Protein AF-A0A2D9DTT9-F1 (afdb_monomer)

Solvent-accessible surface area (backbone atoms only — not comparable to full-atom values): 4176 Å² total; per-residue (Å²): 115,50,79,48,76,48,75,63,85,48,39,29,42,32,39,39,43,38,98,57,47,75,35,70,32,53,31,37,42,55,95,51,32,37,39,36,41,41,56,44,73,75,74,72,34,40,36,42,36,43,28,38,49,57,93,55,35,35,45,33,41,34,27,33,54,87,58,79,43,73,46,78,48,76,49,66,73,127

pLDDT: mean 80.96, std 8.69, range [54.0, 91.94]

Mean predicted aligned error: 6.08 Å

Foldseek 3Di:
DDWAWDDDDQWIWTWDDDPQHIWIKTWGADPQKIWIWTARNNVRKIKIWIFGHDPQKTWTKIAIRNNPDMDIDIDGHD

Structure (mmCIF, N/CA/C/O backbone):
data_AF-A0A2D9DTT9-F1
#
_entry.id   AF-A0A2D9DTT9-F1
#
loop_
_atom_site.group_PDB
_atom_site.id
_atom_site.type_symbol
_atom_site.label_atom_id
_atom_site.label_alt_id
_atom_site.label_comp_id
_atom_site.label_asym_id
_atom_site.label_entity_id
_atom_site.label_seq_id
_atom_site.pdbx_PDB_ins_code
_atom_site.Cartn_x
_atom_site.Cartn_y
_atom_site.Cartn_z
_atom_site.occupancy
_atom_site.B_iso_or_equiv
_atom_site.auth_seq_id
_atom_site.auth_comp_id
_atom_site.auth_asym_id
_atom_site.auth_atom_id
_atom_site.pdbx_PDB_model_num
ATOM 1 N N . MET A 1 1 ? -10.109 1.225 -13.761 1.00 60.25 1 MET A N 1
ATOM 2 C CA . MET A 1 1 ? -9.582 0.318 -12.722 1.00 60.25 1 MET A CA 1
ATOM 3 C C . MET A 1 1 ? -10.597 0.291 -11.600 1.00 60.25 1 MET A C 1
ATOM 5 O O . MET A 1 1 ? -10.814 1.315 -10.965 1.00 60.25 1 MET A O 1
ATOM 9 N N . GLU A 1 2 ? -11.272 -0.837 -11.444 1.00 71.88 2 GLU A N 1
ATOM 10 C CA . GLU A 1 2 ? -12.154 -1.131 -10.324 1.00 71.88 2 GLU A CA 1
ATOM 11 C C . GLU A 1 2 ? -11.401 -2.040 -9.354 1.00 71.88 2 GLU A C 1
ATOM 13 O O . GLU A 1 2 ? -10.705 -2.975 -9.759 1.00 71.88 2 GLU A O 1
ATOM 18 N N . LEU A 1 3 ? -11.488 -1.708 -8.071 1.00 69.38 3 LEU A N 1
ATOM 19 C CA . LEU A 1 3 ? -10.818 -2.424 -7.001 1.00 69.38 3 LEU A CA 1
ATOM 20 C C . LEU A 1 3 ? -11.896 -3.005 -6.097 1.00 69.38 3 LEU A C 1
ATOM 22 O O . LEU A 1 3 ? -12.570 -2.254 -5.390 1.00 69.38 3 LEU A O 1
ATOM 26 N N . MET A 1 4 ? -12.053 -4.324 -6.125 1.00 75.88 4 MET A N 1
ATOM 27 C CA . MET A 1 4 ? -12.976 -5.023 -5.243 1.00 75.88 4 MET A CA 1
ATOM 28 C C . MET A 1 4 ? -12.171 -5.710 -4.152 1.00 75.88 4 MET A C 1
ATOM 30 O O . MET A 1 4 ? -11.259 -6.481 -4.441 1.00 75.88 4 MET A O 1
ATOM 34 N N . ILE A 1 5 ? -12.472 -5.385 -2.900 1.00 74.88 5 ILE A N 1
ATOM 35 C CA . ILE A 1 5 ? -11.804 -5.960 -1.739 1.00 74.88 5 ILE A CA 1
ATOM 36 C C . ILE A 1 5 ? -12.877 -6.418 -0.759 1.00 74.88 5 ILE A C 1
ATOM 38 O O . ILE A 1 5 ? -13.724 -5.633 -0.335 1.00 74.88 5 ILE A O 1
ATOM 42 N N . GLU A 1 6 ? -12.807 -7.689 -0.401 1.00 79.56 6 GLU A N 1
ATOM 43 C CA . GLU A 1 6 ? -13.635 -8.360 0.582 1.00 79.56 6 GLU A CA 1
ATOM 44 C C . GLU A 1 6 ? -12.772 -8.733 1.789 1.00 79.56 6 GLU A C 1
ATOM 46 O O . GLU A 1 6 ? -11.675 -9.276 1.673 1.00 79.56 6 GLU A O 1
ATOM 51 N N . GLN A 1 7 ? -13.264 -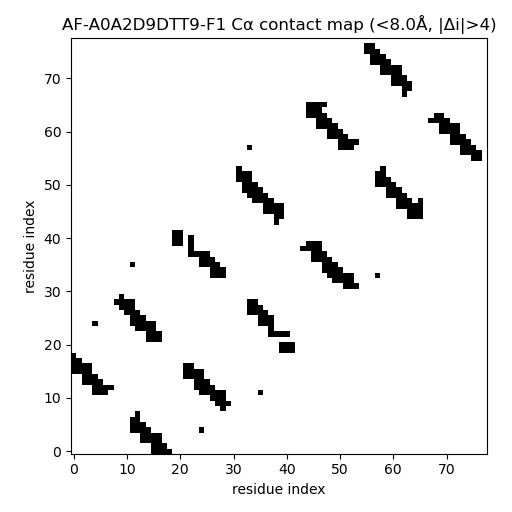8.409 2.980 1.00 78.44 7 GLN A N 1
ATOM 52 C CA . GLN A 1 7 ? -12.597 -8.754 4.228 1.00 78.44 7 GLN A CA 1
ATOM 53 C C . GLN A 1 7 ? -13.394 -9.850 4.932 1.00 78.44 7 GLN A C 1
ATOM 55 O O . GLN A 1 7 ? -14.540 -9.622 5.329 1.00 78.44 7 GLN A O 1
ATOM 60 N N . ALA A 1 8 ? -12.763 -11.001 5.142 1.00 78.44 8 ALA A N 1
ATOM 61 C CA . ALA A 1 8 ? -13.286 -12.113 5.921 1.00 78.44 8 ALA A CA 1
ATOM 62 C C . ALA A 1 8 ? -12.454 -12.260 7.207 1.00 78.44 8 ALA A C 1
ATOM 64 O O . ALA A 1 8 ? -11.488 -13.014 7.261 1.00 78.44 8 ALA A O 1
ATOM 65 N N . GLY A 1 9 ? -12.814 -11.500 8.247 1.00 78.75 9 GLY A N 1
ATOM 66 C CA . GLY A 1 9 ? -12.060 -11.473 9.506 1.00 78.75 9 GLY A CA 1
ATOM 67 C C . GLY A 1 9 ? -10.649 -10.907 9.316 1.00 78.75 9 GLY A C 1
ATOM 68 O O . GLY A 1 9 ? -10.498 -9.734 8.958 1.00 78.75 9 GLY A O 1
ATOM 69 N N . ASP A 1 10 ? -9.643 -11.749 9.552 1.00 82.69 10 ASP A N 1
ATOM 70 C CA . ASP A 1 10 ? -8.218 -11.439 9.393 1.00 82.69 10 ASP A CA 1
ATOM 71 C C . ASP A 1 10 ? -7.719 -11.616 7.946 1.00 82.69 10 ASP A C 1
ATOM 73 O O . ASP A 1 10 ? -6.606 -11.210 7.619 1.00 82.69 10 ASP A O 1
ATOM 77 N N . GLU A 1 11 ? -8.518 -12.192 7.046 1.00 82.44 11 GLU A N 1
ATOM 78 C CA . GLU A 1 11 ? -8.149 -12.350 5.637 1.00 82.44 11 GLU A CA 1
ATOM 79 C C . GLU A 1 11 ? -8.751 -11.236 4.775 1.00 82.44 11 GLU A C 1
ATOM 81 O O . GLU A 1 11 ? -9.924 -10.870 4.899 1.00 82.44 11 GLU A O 1
ATOM 86 N N . LEU A 1 12 ? -7.931 -10.698 3.873 1.00 83.69 12 LEU A N 1
ATOM 87 C CA . LEU A 1 12 ? -8.343 -9.752 2.845 1.00 83.69 12 LEU A CA 1
ATOM 88 C C . LEU A 1 12 ? -8.171 -10.414 1.488 1.00 83.69 12 LEU A C 1
ATOM 90 O O . LEU A 1 12 ? -7.055 -10.667 1.036 1.00 83.69 12 LEU A O 1
ATOM 94 N N . THR A 1 13 ? -9.282 -10.667 0.820 1.00 83.00 13 THR A N 1
ATOM 95 C CA . THR A 1 13 ? -9.293 -11.159 -0.551 1.00 83.00 13 THR A CA 1
ATOM 96 C C . THR A 1 13 ? -9.843 -10.072 -1.449 1.00 83.00 13 THR A C 1
ATOM 98 O O . THR A 1 13 ? -10.628 -9.221 -1.047 1.00 83.00 13 THR A O 1
ATOM 101 N N . GLY A 1 14 ? -9.389 -10.026 -2.687 1.00 79.31 14 GLY A N 1
ATOM 102 C CA . GLY A 1 14 ? -9.896 -9.036 -3.613 1.00 79.31 14 GLY A CA 1
ATOM 103 C C . GLY A 1 14 ? -9.554 -9.372 -5.039 1.00 79.31 14 GLY A C 1
ATOM 104 O O . GLY A 1 14 ? -8.872 -10.349 -5.343 1.00 79.31 14 GLY A O 1
ATOM 105 N N . SER A 1 15 ? -10.041 -8.543 -5.938 1.00 79.69 15 SER A N 1
ATOM 106 C CA . SER A 1 15 ? -9.713 -8.595 -7.351 1.00 79.69 15 SER A CA 1
ATOM 107 C C . SER A 1 15 ? -9.558 -7.167 -7.839 1.00 79.69 15 SER A C 1
ATOM 109 O O . SER A 1 15 ? -10.429 -6.322 -7.618 1.00 79.69 15 SER A O 1
ATOM 111 N N . VAL A 1 16 ? -8.426 -6.879 -8.475 1.00 75.75 16 VAL A N 1
ATOM 112 C CA . VAL A 1 16 ? -8.258 -5.642 -9.232 1.00 75.75 16 VAL A CA 1
ATOM 113 C C . VAL A 1 16 ? -8.576 -5.936 -10.688 1.00 75.75 16 VAL A C 1
ATOM 115 O O . VAL A 1 16 ? -7.920 -6.759 -11.320 1.00 75.75 16 VAL A O 1
ATOM 118 N N . SER A 1 17 ? -9.601 -5.267 -11.210 1.00 70.38 17 SER A N 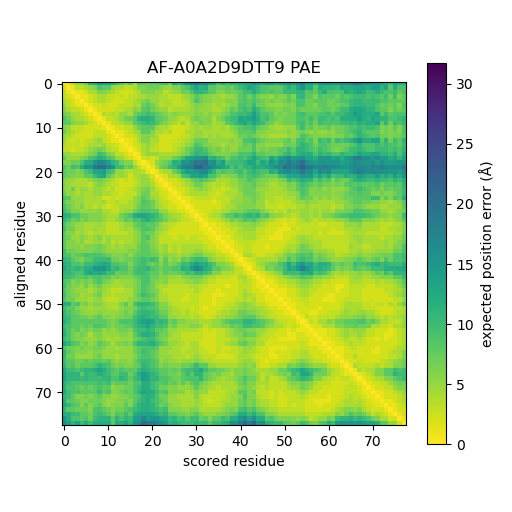1
ATOM 119 C CA . SER A 1 17 ? -10.013 -5.338 -12.610 1.00 70.38 17 SER A CA 1
ATOM 120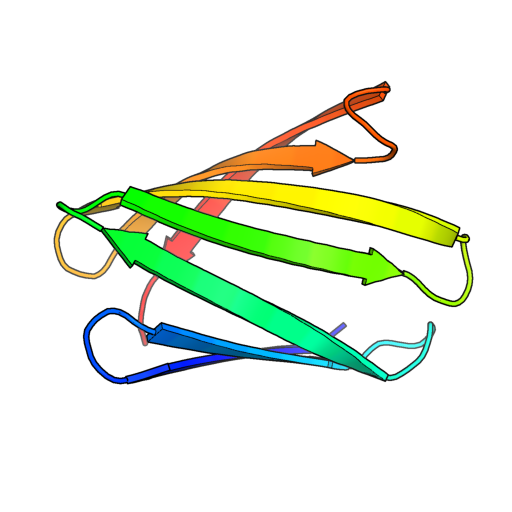 C C . SER A 1 17 ? -9.721 -3.998 -13.285 1.00 70.38 17 SER A C 1
ATOM 122 O O . SER A 1 17 ? -10.297 -2.964 -12.942 1.00 70.38 17 SER A O 1
ATOM 124 N N . GLY A 1 18 ? -8.806 -3.974 -14.249 1.00 65.88 18 GLY A N 1
ATOM 125 C CA . GLY A 1 18 ? -8.503 -2.778 -15.039 1.00 65.88 18 GLY A CA 1
ATOM 126 C C . GLY A 1 18 ? -8.328 -3.085 -16.523 1.00 65.88 18 GLY A C 1
ATOM 127 O O . GLY A 1 18 ? -8.385 -4.240 -16.927 1.00 65.88 18 GLY A O 1
ATOM 128 N N . ASP A 1 19 ? -8.057 -2.046 -17.321 1.00 56.69 19 ASP A N 1
ATOM 129 C CA . ASP A 1 19 ? -7.613 -2.180 -18.725 1.00 56.69 19 ASP A CA 1
ATOM 130 C C . ASP A 1 19 ? -6.411 -3.126 -18.878 1.00 56.69 19 ASP A C 1
ATOM 132 O O . ASP A 1 19 ? -6.220 -3.741 -19.916 1.00 56.69 19 ASP A O 1
ATOM 136 N N . VAL A 1 20 ? -5.641 -3.259 -17.800 1.00 54.00 20 VAL A N 1
ATOM 137 C CA . VAL A 1 20 ? -4.405 -4.032 -17.669 1.00 54.00 20 VAL A CA 1
ATOM 138 C C . VAL A 1 20 ? -4.622 -5.479 -17.200 1.00 54.00 20 VAL A C 1
ATOM 140 O O . VAL A 1 20 ? -3.713 -6.105 -16.664 1.00 54.00 20 VAL A O 1
ATOM 143 N N . GLY A 1 21 ? -5.851 -5.994 -17.287 1.00 63.31 21 GLY A N 1
ATOM 144 C CA . GLY A 1 21 ? -6.205 -7.348 -16.859 1.00 63.31 21 GLY A CA 1
ATOM 145 C C . GLY A 1 21 ? -6.757 -7.459 -15.433 1.00 63.31 21 GLY A C 1
ATOM 146 O O . GLY A 1 21 ? -7.004 -6.468 -14.740 1.00 63.31 21 GLY A O 1
ATOM 147 N N . ASN A 1 22 ? -7.008 -8.708 -15.027 1.00 70.94 22 ASN A N 1
ATOM 148 C CA . ASN A 1 22 ? -7.565 -9.066 -13.724 1.00 70.94 22 ASN A CA 1
ATOM 149 C C . ASN A 1 22 ? -6.477 -9.725 -12.873 1.00 70.94 22 ASN A C 1
ATOM 151 O O . ASN A 1 22 ? -5.918 -10.742 -13.288 1.00 70.94 22 ASN A O 1
ATOM 155 N N . ALA A 1 23 ? -6.176 -9.163 -11.703 1.00 77.50 23 ALA A N 1
ATOM 156 C CA . ALA A 1 23 ? -5.223 -9.752 -10.768 1.00 77.50 23 ALA A CA 1
ATOM 157 C C . ALA A 1 23 ? -5.889 -9.994 -9.405 1.00 77.50 23 ALA A C 1
ATOM 159 O O . ALA A 1 23 ? -6.558 -9.094 -8.882 1.00 77.50 23 ALA A O 1
ATOM 160 N N . PRO A 1 24 ? -5.723 -11.191 -8.812 1.00 79.56 24 PRO A N 1
ATOM 161 C CA . PRO A 1 24 ? -6.197 -11.441 -7.462 1.00 79.56 24 PRO A CA 1
ATOM 162 C C . PRO A 1 24 ? -5.373 -10.617 -6.470 1.00 79.56 24 PRO A C 1
ATOM 164 O O . PRO A 1 24 ? -4.149 -10.518 -6.580 1.00 79.56 24 PRO A O 1
ATOM 167 N N . ILE A 1 25 ? -6.055 -10.039 -5.489 1.00 83.75 25 ILE A N 1
ATOM 168 C CA . ILE A 1 25 ? -5.430 -9.387 -4.343 1.00 83.75 25 ILE A CA 1
ATOM 169 C C . ILE A 1 25 ? -5.485 -10.365 -3.187 1.00 83.75 25 ILE A C 1
ATOM 171 O O . ILE A 1 25 ? -6.553 -10.863 -2.828 1.00 83.75 25 ILE A O 1
ATOM 175 N N . MET A 1 26 ? -4.322 -10.606 -2.597 1.00 81.81 26 MET A N 1
ATOM 176 C CA . MET A 1 26 ? -4.203 -11.354 -1.359 1.00 81.81 26 MET A CA 1
ATOM 177 C C . MET A 1 26 ? -3.621 -10.432 -0.305 1.00 81.81 26 MET A C 1
ATOM 179 O O . MET A 1 26 ? -2.594 -9.776 -0.506 1.00 81.81 26 MET A O 1
ATOM 183 N N . GLY A 1 27 ? -4.305 -10.375 0.822 1.00 85.25 27 GLY A N 1
ATOM 184 C CA . GLY A 1 27 ? -3.920 -9.577 1.955 1.00 85.25 27 GLY A CA 1
ATOM 185 C C . GLY A 1 27 ? -4.341 -10.208 3.262 1.00 85.25 27 GLY A C 1
ATOM 186 O O . GLY A 1 27 ? -5.075 -11.192 3.316 1.00 85.25 27 GLY A O 1
ATOM 187 N N . LYS A 1 28 ? -3.870 -9.593 4.333 1.00 88.50 28 LYS A N 1
ATOM 188 C CA . LYS A 1 28 ? -4.194 -9.958 5.701 1.00 88.50 28 LYS A CA 1
ATOM 189 C C . LYS A 1 28 ? -4.374 -8.714 6.550 1.00 88.50 28 LYS A C 1
ATOM 191 O O . LYS A 1 28 ? -3.768 -7.668 6.290 1.00 88.50 28 L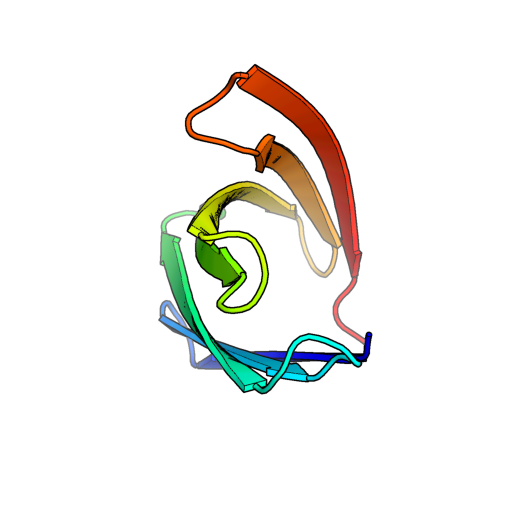YS A O 1
ATOM 196 N N . VAL A 1 29 ? -5.200 -8.858 7.569 1.00 87.31 29 VAL A N 1
ATOM 197 C CA . VAL A 1 29 ? -5.387 -7.904 8.648 1.00 87.31 29 VAL A CA 1
ATOM 198 C C . VAL A 1 29 ? -4.873 -8.562 9.916 1.00 87.31 29 VAL A C 1
ATOM 200 O O . VAL A 1 29 ? -5.390 -9.586 10.330 1.00 87.31 29 VAL A O 1
ATOM 203 N N . GLU A 1 30 ? -3.845 -7.990 10.529 1.00 85.62 30 GLU A N 1
ATOM 204 C CA . GLU A 1 30 ? -3.317 -8.437 11.818 1.00 85.62 30 GLU A CA 1
ATOM 205 C C . GLU A 1 30 ? -3.210 -7.237 12.753 1.00 85.62 30 GLU A C 1
ATOM 207 O O . GLU A 1 30 ? -2.505 -6.284 12.433 1.00 85.62 30 GLU A O 1
ATOM 212 N N . ASN A 1 31 ? -3.854 -7.291 13.925 1.00 83.75 31 ASN A N 1
ATOM 213 C CA . ASN A 1 31 ? -3.750 -6.252 14.965 1.00 83.75 31 ASN A CA 1
ATOM 214 C C . ASN A 1 31 ? -3.919 -4.824 14.406 1.00 83.75 31 ASN A C 1
ATOM 216 O O . ASN A 1 31 ? -3.034 -3.980 14.552 1.00 83.75 31 ASN A O 1
ATOM 220 N N . ASP A 1 32 ? -5.025 -4.584 13.697 1.00 86.00 32 ASP A N 1
ATOM 221 C CA . ASP A 1 32 ? -5.328 -3.312 13.028 1.00 86.00 32 ASP A CA 1
ATOM 222 C C . ASP A 1 32 ? -4.363 -2.925 11.893 1.00 86.00 32 ASP A C 1
ATOM 224 O O . ASP A 1 32 ? -4.500 -1.847 11.326 1.00 86.00 32 ASP A O 1
ATOM 228 N N . MET A 1 33 ? -3.403 -3.764 11.498 1.00 87.69 33 MET A N 1
ATOM 229 C CA . MET A 1 33 ? -2.575 -3.546 10.310 1.00 87.69 33 MET A CA 1
ATOM 230 C C . MET A 1 33 ? -3.078 -4.358 9.126 1.00 87.69 33 MET A C 1
ATOM 232 O O . MET A 1 33 ? -3.201 -5.573 9.182 1.00 87.69 33 MET A O 1
ATOM 236 N N . VAL A 1 34 ? -3.312 -3.668 8.021 1.00 87.81 34 VAL A N 1
ATOM 237 C CA . VAL A 1 34 ? -3.724 -4.211 6.735 1.00 87.81 34 VAL A CA 1
ATOM 238 C C . VAL A 1 34 ? -2.507 -4.270 5.825 1.00 87.81 34 VAL A C 1
ATOM 240 O O . VAL A 1 34 ? -1.887 -3.246 5.544 1.00 87.81 34 VAL A O 1
ATOM 243 N N . THR A 1 35 ? -2.186 -5.456 5.323 1.00 88.81 35 THR A N 1
ATOM 244 C CA . THR A 1 35 ? -1.156 -5.641 4.295 1.00 88.81 35 THR A CA 1
ATOM 245 C C . THR A 1 35 ? -1.724 -6.420 3.129 1.00 88.81 35 THR A C 1
ATOM 247 O O . THR A 1 35 ? -2.298 -7.482 3.327 1.00 88.81 35 THR A O 1
ATOM 250 N N . PHE A 1 36 ? -1.576 -5.905 1.914 1.00 86.62 36 PHE A N 1
ATOM 251 C CA . PHE A 1 36 ? -1.973 -6.609 0.696 1.00 86.62 36 PHE A CA 1
ATOM 252 C C . PHE A 1 36 ? -1.041 -6.255 -0.453 1.00 86.62 36 PHE A C 1
ATOM 254 O O . PHE A 1 36 ? -0.480 -5.162 -0.498 1.00 86.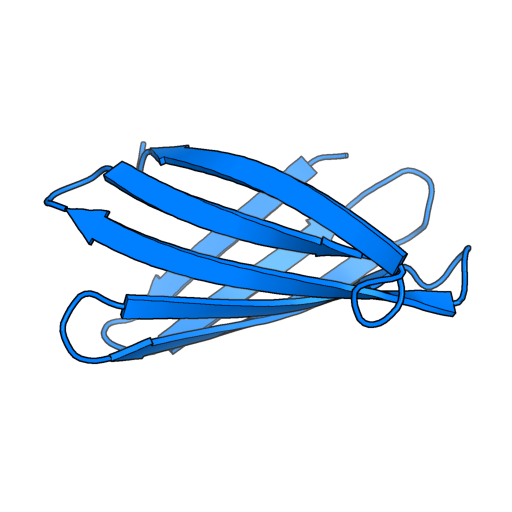62 36 PHE A O 1
ATOM 261 N N . SER A 1 37 ? -0.866 -7.169 -1.397 1.00 86.50 37 SER A N 1
ATOM 262 C CA . SER A 1 37 ? -0.038 -6.929 -2.576 1.00 86.50 37 SER A CA 1
ATOM 263 C C . SER A 1 37 ? -0.666 -7.528 -3.825 1.00 86.50 37 SER A C 1
ATOM 265 O O . SER A 1 37 ? -1.486 -8.444 -3.762 1.00 86.50 37 SER A O 1
ATOM 267 N N . HIS A 1 38 ? -0.309 -6.968 -4.975 1.00 83.81 38 HIS A N 1
ATOM 268 C CA . HIS A 1 38 ? -0.652 -7.514 -6.281 1.00 83.81 38 HIS A CA 1
ATOM 269 C C . HIS A 1 38 ? 0.439 -7.176 -7.295 1.00 83.81 38 HIS A C 1
ATOM 271 O O . HIS A 1 38 ? 1.264 -6.288 -7.078 1.00 83.81 38 HIS A O 1
ATOM 277 N N . VAL A 1 39 ? 0.446 -7.890 -8.414 1.00 82.25 39 VAL A N 1
ATOM 278 C CA . VAL A 1 39 ? 1.324 -7.602 -9.550 1.00 82.25 39 VAL A CA 1
ATOM 279 C C . VAL A 1 39 ? 0.444 -7.161 -10.705 1.00 82.25 39 VAL A C 1
ATOM 281 O O . VAL A 1 39 ? -0.539 -7.829 -11.015 1.00 82.25 39 VAL A O 1
ATOM 284 N N . LEU A 1 40 ? 0.783 -6.034 -11.327 1.00 76.75 40 LEU A N 1
ATOM 285 C CA . LEU A 1 40 ? 0.114 -5.565 -12.536 1.00 76.75 40 LEU A CA 1
ATOM 286 C C . LEU A 1 40 ? 0.629 -6.394 -13.722 1.00 76.75 40 LEU A C 1
ATOM 288 O O . LEU A 1 40 ? 1.806 -6.250 -14.066 1.00 76.75 40 LEU A O 1
ATOM 292 N N . PRO A 1 41 ? -0.195 -7.260 -14.342 1.00 68.75 41 PRO A N 1
ATOM 293 C CA . PRO A 1 41 ? 0.303 -8.221 -15.322 1.00 68.75 41 PRO A CA 1
ATOM 294 C C . PRO A 1 41 ? 0.779 -7.558 -16.623 1.00 68.75 41 PRO A C 1
ATOM 296 O O . PRO A 1 41 ? 1.748 -8.036 -17.202 1.00 68.75 41 PRO A O 1
ATOM 299 N N . ASP A 1 42 ? 0.202 -6.421 -17.028 1.00 69.88 42 ASP A N 1
ATOM 300 C CA . ASP A 1 42 ? 0.678 -5.648 -18.192 1.00 69.88 42 ASP A CA 1
ATOM 301 C C . ASP A 1 42 ? 2.075 -5.044 -18.010 1.00 69.88 42 ASP A C 1
ATOM 303 O O . ASP A 1 42 ? 2.839 -4.930 -18.966 1.00 69.88 42 ASP A O 1
ATOM 307 N N . TYR A 1 43 ? 2.417 -4.635 -16.786 1.00 70.88 43 TYR A N 1
ATOM 308 C CA . TYR A 1 43 ? 3.655 -3.899 -16.514 1.00 70.88 43 TYR A CA 1
ATOM 309 C C . TYR A 1 43 ? 4.718 -4.746 -15.804 1.00 70.88 43 TYR A C 1
ATOM 311 O O . TYR A 1 43 ? 5.861 -4.310 -15.686 1.00 70.88 43 TYR A O 1
ATOM 319 N N . GLY A 1 44 ? 4.359 -5.927 -15.289 1.00 77.00 44 GLY A N 1
ATOM 320 C CA . GLY A 1 44 ? 5.231 -6.734 -14.429 1.00 77.00 44 GLY A CA 1
ATOM 321 C C . GLY A 1 44 ? 5.613 -6.028 -13.121 1.00 77.00 44 GLY A C 1
ATOM 322 O O . GLY A 1 44 ? 6.607 -6.381 -12.491 1.00 77.00 44 GLY A O 1
ATOM 323 N N . VAL A 1 45 ? 4.854 -5.004 -12.723 1.00 82.94 45 VAL A N 1
ATOM 324 C CA . VAL A 1 45 ? 5.155 -4.161 -11.563 1.00 82.94 45 VAL A CA 1
ATOM 325 C C . VAL A 1 45 ? 4.475 -4.737 -10.329 1.00 82.94 45 VAL A C 1
ATOM 327 O O . VAL A 1 45 ? 3.251 -4.870 -10.295 1.00 82.94 45 VAL A O 1
ATOM 330 N N . SER A 1 46 ? 5.268 -5.046 -9.303 1.00 85.62 46 SER A N 1
ATOM 331 C CA . SER A 1 46 ? 4.759 -5.387 -7.977 1.00 85.62 46 SER A CA 1
ATOM 332 C C . SER A 1 46 ? 4.266 -4.134 -7.261 1.00 85.62 46 SER A C 1
ATOM 334 O O . SER A 1 46 ? 4.908 -3.080 -7.286 1.00 85.62 46 SER A O 1
ATOM 336 N N . VAL A 1 47 ? 3.114 -4.250 -6.614 1.00 86.50 47 VAL A N 1
ATOM 337 C CA . VAL A 1 47 ? 2.529 -3.194 -5.801 1.00 86.50 47 VAL A CA 1
ATOM 338 C C . VAL A 1 47 ? 2.189 -3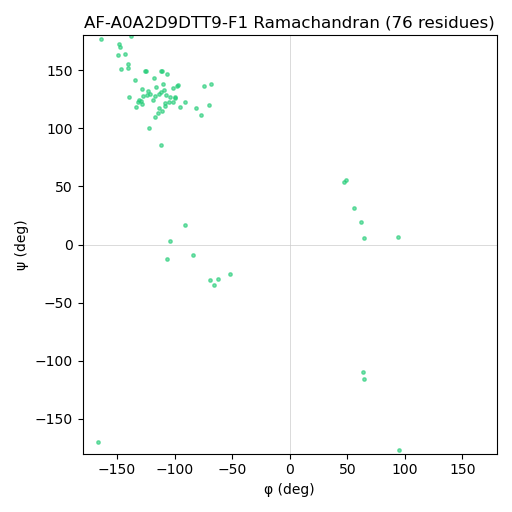.772 -4.436 1.00 86.50 47 VAL A C 1
ATOM 340 O O . VAL A 1 47 ? 1.428 -4.732 -4.330 1.00 86.50 47 VAL A O 1
ATOM 343 N N . ALA A 1 48 ? 2.765 -3.196 -3.388 1.00 89.31 48 ALA A N 1
ATOM 344 C CA . ALA A 1 48 ? 2.541 -3.587 -2.004 1.00 89.31 48 ALA A CA 1
ATOM 345 C C . ALA A 1 48 ? 1.878 -2.443 -1.239 1.00 89.31 48 ALA A C 1
ATOM 347 O O . ALA A 1 48 ? 2.283 -1.291 -1.358 1.00 89.31 48 ALA A O 1
ATOM 348 N N . TYR A 1 49 ? 0.874 -2.764 -0.439 1.00 88.62 49 TYR A N 1
ATOM 349 C CA . TYR A 1 49 ? 0.110 -1.826 0.364 1.00 88.62 49 TYR A CA 1
ATOM 350 C C . TYR A 1 49 ? 0.225 -2.232 1.820 1.00 88.62 49 TYR A C 1
ATOM 352 O O . TYR A 1 49 ? -0.048 -3.378 2.176 1.00 88.62 49 TYR A O 1
ATOM 360 N N . THR A 1 50 ? 0.574 -1.266 2.658 1.00 90.69 50 THR A N 1
ATOM 361 C CA . THR A 1 50 ? 0.653 -1.433 4.105 1.00 90.69 50 THR A CA 1
ATOM 362 C C . THR A 1 50 ? -0.078 -0.271 4.744 1.00 90.69 50 THR A C 1
ATOM 364 O O . THR A 1 50 ? 0.252 0.888 4.502 1.00 90.69 50 THR A O 1
ATOM 367 N N . GLY A 1 51 ? -1.084 -0.556 5.556 1.00 90.12 51 GLY A N 1
ATOM 368 C CA . GLY A 1 51 ? -1.868 0.465 6.229 1.00 90.12 51 GLY A CA 1
ATOM 369 C C . GLY A 1 51 ? -2.355 0.019 7.591 1.00 90.12 51 GLY A C 1
ATO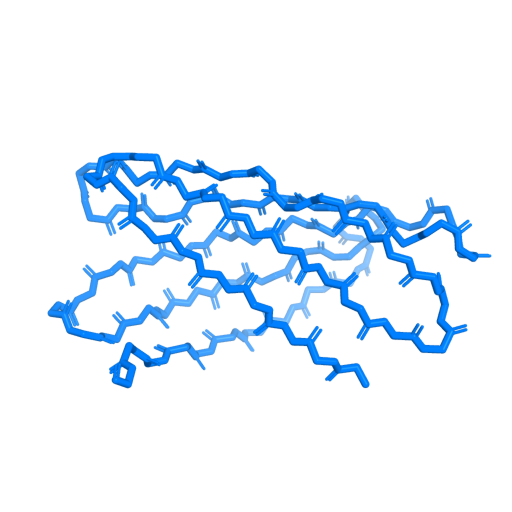M 370 O O . GLY A 1 51 ? -2.256 -1.146 7.952 1.00 90.12 51 GLY A O 1
ATOM 371 N N . LYS A 1 52 ? -2.891 0.968 8.347 1.00 90.75 52 LYS A N 1
ATOM 372 C CA . LYS A 1 52 ? -3.571 0.732 9.613 1.00 90.75 52 LYS A CA 1
ATOM 373 C C . LYS A 1 52 ? -5.071 0.932 9.417 1.00 90.75 52 LYS A C 1
ATOM 375 O O . LYS A 1 52 ? -5.485 1.955 8.868 1.00 90.75 52 LYS A O 1
ATOM 380 N N . LEU A 1 53 ? -5.863 -0.047 9.830 1.00 86.00 53 LEU A N 1
ATOM 381 C CA . LEU A 1 53 ? -7.312 0.003 9.924 1.00 86.00 53 LEU A CA 1
ATOM 382 C C . LEU A 1 53 ? -7.700 0.700 11.232 1.00 86.00 53 LEU A C 1
ATOM 384 O O . LEU A 1 53 ? -7.401 0.231 12.321 1.00 86.00 53 LEU A O 1
ATOM 388 N N . GLU A 1 54 ? -8.374 1.836 11.123 1.00 85.69 54 GLU A N 1
ATOM 389 C CA . GLU A 1 54 ? -8.926 2.588 12.244 1.00 85.69 54 GLU A CA 1
ATOM 390 C C . GLU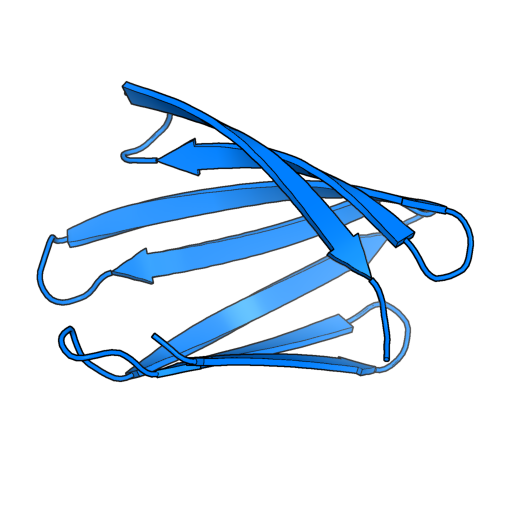 A 1 54 ? -10.437 2.736 12.029 1.00 85.69 54 GLU A C 1
ATOM 392 O O . GLU A 1 54 ? -10.915 3.543 11.222 1.00 85.69 54 GLU A O 1
ATOM 397 N N . GLY A 1 55 ? -11.205 1.890 12.722 1.00 84.12 55 GLY A N 1
ATOM 398 C CA . GLY A 1 55 ? -12.649 1.770 12.524 1.00 84.12 55 GLY A CA 1
ATOM 399 C C . GLY A 1 55 ? -12.974 1.277 11.112 1.00 84.12 55 GLY A C 1
ATOM 400 O O . GLY A 1 55 ? -12.702 0.131 10.774 1.00 84.12 55 GLY A O 1
ATOM 401 N N . ASN A 1 56 ? -13.533 2.160 10.280 1.00 83.62 56 ASN A N 1
ATOM 402 C CA . ASN A 1 56 ? -13.859 1.868 8.877 1.00 83.62 56 ASN A CA 1
ATOM 403 C C . ASN A 1 56 ? -12.873 2.493 7.878 1.00 83.62 56 ASN A C 1
ATOM 405 O O . ASN A 1 56 ? -13.102 2.413 6.673 1.00 83.62 56 ASN A O 1
ATOM 409 N N . THR A 1 57 ? -11.812 3.157 8.340 1.00 84.38 57 THR A N 1
ATOM 410 C CA . THR A 1 57 ? -10.821 3.798 7.464 1.00 84.38 57 THR A CA 1
ATOM 411 C C . THR A 1 57 ? -9.507 3.038 7.518 1.00 84.38 57 THR A C 1
ATOM 413 O O . THR A 1 57 ? -9.003 2.764 8.596 1.00 84.38 57 THR A O 1
ATOM 416 N N . ILE A 1 58 ? -8.917 2.751 6.364 1.00 86.44 58 ILE A N 1
ATOM 417 C CA . ILE A 1 58 ? -7.547 2.256 6.251 1.00 86.44 58 ILE A CA 1
ATOM 418 C C . ILE A 1 58 ? -6.679 3.414 5.783 1.00 86.44 58 ILE A C 1
ATOM 420 O O . ILE A 1 58 ? -6.972 4.032 4.757 1.00 86.44 58 ILE A O 1
ATOM 424 N N . THR A 1 59 ? -5.603 3.689 6.509 1.00 90.56 59 THR A N 1
ATOM 425 C CA . THR A 1 59 ? -4.635 4.731 6.149 1.00 90.56 59 THR A CA 1
ATOM 426 C C . THR A 1 59 ? -3.254 4.117 6.067 1.00 90.56 59 THR A C 1
ATOM 428 O O . THR A 1 59 ? -2.829 3.433 6.996 1.00 90.56 59 THR A O 1
ATOM 431 N N . GLY A 1 60 ? -2.546 4.332 4.964 1.00 91.19 60 GLY A N 1
ATOM 432 C CA . GLY A 1 60 ? -1.285 3.644 4.750 1.00 91.19 60 GLY A CA 1
ATOM 433 C C . GLY A 1 60 ? -0.440 4.200 3.623 1.00 91.19 60 GLY A C 1
ATOM 434 O O . GLY A 1 60 ? -0.707 5.267 3.062 1.00 91.19 60 GLY A O 1
ATOM 435 N N . THR A 1 61 ? 0.590 3.435 3.301 1.00 91.94 61 THR A N 1
ATOM 436 C CA . THR A 1 61 ? 1.497 3.668 2.189 1.00 91.94 61 THR A CA 1
ATOM 437 C C . THR A 1 61 ? 1.434 2.517 1.198 1.00 91.94 61 THR A C 1
ATOM 439 O O . THR A 1 61 ? 1.270 1.351 1.551 1.00 91.94 61 THR A O 1
ATOM 442 N N . VAL A 1 62 ? 1.537 2.876 -0.073 1.00 89.38 62 VAL A N 1
ATOM 443 C CA . VAL A 1 62 ? 1.675 1.965 -1.199 1.00 89.38 62 VAL A CA 1
ATOM 444 C C . VAL A 1 62 ? 3.086 2.098 -1.754 1.00 89.38 62 VAL A C 1
ATOM 446 O O . VAL A 1 62 ? 3.598 3.208 -1.879 1.00 89.38 62 VAL A O 1
ATOM 449 N N . SER A 1 63 ? 3.697 0.972 -2.091 1.00 90.56 63 SER A N 1
ATOM 450 C CA . SER A 1 63 ? 5.008 0.861 -2.718 1.00 90.56 63 SER A CA 1
ATOM 451 C C . SER A 1 63 ? 4.843 0.187 -4.073 1.00 90.56 63 SER A C 1
ATOM 453 O O . SER A 1 63 ? 4.313 -0.917 -4.156 1.00 90.56 63 SER A O 1
ATOM 455 N N . PHE A 1 64 ? 5.305 0.843 -5.129 1.00 87.12 64 PHE A N 1
ATOM 456 C CA . PHE A 1 64 ? 5.289 0.365 -6.507 1.00 87.12 64 PHE A CA 1
ATOM 457 C C . PHE A 1 64 ? 6.700 -0.026 -6.940 1.00 87.12 64 PHE A C 1
ATOM 459 O O . PHE A 1 64 ? 7.669 0.626 -6.544 1.00 87.12 64 PHE A O 1
ATOM 466 N N . ALA A 1 65 ? 6.793 -1.049 -7.791 1.00 85.62 65 ALA A N 1
ATOM 467 C CA . ALA A 1 65 ? 8.038 -1.541 -8.379 1.00 85.62 65 ALA A CA 1
ATOM 468 C C . ALA A 1 65 ? 9.120 -1.758 -7.308 1.00 85.62 65 ALA A C 1
ATOM 470 O O . ALA A 1 65 ? 10.187 -1.153 -7.353 1.00 85.62 65 ALA A O 1
ATOM 471 N N . ASP A 1 66 ? 8.785 -2.571 -6.303 1.00 81.06 66 ASP A N 1
ATOM 472 C CA . ASP A 1 66 ? 9.672 -2.911 -5.181 1.00 81.06 66 ASP A CA 1
ATOM 473 C C . ASP A 1 66 ? 10.206 -1.690 -4.396 1.00 81.06 66 ASP A C 1
ATOM 475 O O . ASP A 1 66 ? 11.310 -1.687 -3.862 1.00 81.06 66 ASP A O 1
ATOM 479 N N . GLY A 1 67 ? 9.411 -0.616 -4.326 1.00 80.12 67 GLY A N 1
ATOM 480 C CA . GLY A 1 67 ? 9.767 0.609 -3.602 1.00 80.12 67 GLY A CA 1
ATOM 481 C C . GLY A 1 67 ? 10.417 1.695 -4.458 1.00 80.12 67 GLY A C 1
ATOM 482 O O . GLY A 1 67 ? 10.804 2.729 -3.916 1.00 80.12 67 GLY A O 1
ATOM 483 N N . ALA A 1 68 ? 10.487 1.522 -5.782 1.00 85.50 68 ALA A N 1
ATOM 484 C CA . ALA A 1 68 ? 10.938 2.573 -6.694 1.00 85.50 68 ALA A CA 1
ATOM 485 C C . ALA A 1 68 ? 10.027 3.815 -6.673 1.00 85.50 68 ALA A C 1
ATOM 487 O O . ALA A 1 68 ? 10.495 4.932 -6.890 1.00 85.50 68 ALA A O 1
ATOM 488 N N . ALA A 1 69 ? 8.736 3.635 -6.387 1.00 87.50 69 ALA A N 1
ATOM 489 C CA . ALA A 1 69 ? 7.827 4.734 -6.092 1.00 87.50 69 ALA A CA 1
ATOM 490 C C . ALA A 1 69 ? 6.972 4.399 -4.874 1.00 87.50 69 ALA A C 1
ATOM 492 O O . ALA A 1 69 ? 6.527 3.267 -4.708 1.00 87.50 69 ALA A O 1
ATOM 493 N N . THR A 1 70 ? 6.714 5.391 -4.030 1.00 89.69 70 THR A N 1
ATOM 494 C CA . THR A 1 70 ? 5.819 5.251 -2.883 1.00 89.69 70 THR A CA 1
ATOM 495 C C . THR A 1 70 ? 4.740 6.321 -2.922 1.00 89.69 70 THR A C 1
ATOM 497 O O . THR A 1 70 ? 4.935 7.417 -3.446 1.00 89.69 70 THR A O 1
ATOM 500 N N . GLY A 1 71 ? 3.572 5.989 -2.392 1.00 88.19 71 GLY A N 1
ATOM 501 C CA . GLY A 1 71 ? 2.446 6.903 -2.273 1.00 88.19 71 GLY A CA 1
ATOM 502 C C . GLY A 1 71 ? 1.697 6.669 -0.974 1.00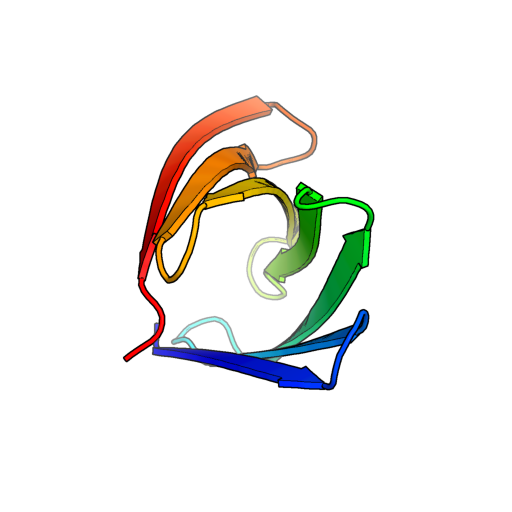 88.19 71 GLY A C 1
ATOM 503 O O . GLY A 1 71 ? 1.841 5.631 -0.335 1.00 88.19 71 GLY A O 1
ATOM 504 N N . ASN A 1 72 ? 0.873 7.630 -0.579 1.00 91.88 72 ASN A N 1
ATOM 505 C CA . ASN A 1 72 ? -0.053 7.469 0.533 1.00 91.88 72 ASN A CA 1
ATOM 506 C C . ASN A 1 72 ? -1.424 7.085 -0.015 1.00 91.88 72 ASN A C 1
ATOM 508 O O . ASN A 1 72 ? -1.886 7.668 -0.995 1.00 91.88 72 ASN A O 1
ATOM 512 N N . PHE A 1 73 ? -2.084 6.129 0.633 1.00 83.88 73 PHE A N 1
ATOM 513 C CA . PHE A 1 73 ? -3.450 5.758 0.294 1.00 83.88 73 PHE A CA 1
ATOM 514 C C . PHE A 1 73 ? -4.355 5.861 1.518 1.00 83.88 73 PHE A C 1
ATOM 516 O O . PHE A 1 73 ? -3.936 5.668 2.663 1.00 83.88 73 PHE A O 1
ATOM 523 N N . ARG A 1 74 ? -5.622 6.171 1.251 1.00 85.62 74 ARG A N 1
ATOM 524 C CA . ARG A 1 74 ? -6.691 6.143 2.240 1.00 85.62 74 ARG A CA 1
ATOM 525 C C . ARG A 1 74 ? -7.882 5.418 1.633 1.00 85.62 74 ARG A C 1
ATOM 527 O O . ARG A 1 74 ? -8.428 5.880 0.636 1.00 85.62 74 ARG A O 1
ATOM 534 N N . ALA A 1 75 ? -8.271 4.301 2.231 1.00 76.75 75 ALA A N 1
ATOM 535 C CA . ALA A 1 75 ? -9.455 3.541 1.848 1.00 76.75 75 ALA A CA 1
ATOM 536 C C . ALA A 1 75 ? -10.513 3.640 2.952 1.00 76.75 75 ALA A C 1
ATOM 538 O O . ALA A 1 75 ? -10.182 3.786 4.125 1.00 76.75 75 ALA A O 1
ATOM 539 N N . GLN A 1 76 ? -11.791 3.592 2.586 1.00 78.06 76 GLN A N 1
ATOM 540 C CA . GLN A 1 76 ? -12.896 3.539 3.542 1.00 78.06 76 GLN A CA 1
ATOM 541 C C . GLN A 1 76 ? -13.802 2.368 3.183 1.00 78.06 76 GLN A C 1
ATOM 543 O O . GLN A 1 76 ? -14.142 2.190 2.014 1.00 78.06 76 GLN A O 1
ATOM 548 N N . LYS A 1 77 ? -14.186 1.580 4.189 1.00 67.75 77 LYS A N 1
ATOM 549 C CA . LYS A 1 77 ? -15.187 0.525 4.053 1.00 67.75 77 LYS A CA 1
ATOM 550 C C . LYS A 1 77 ? -16.551 1.188 3.850 1.00 67.75 77 LYS A C 1
ATOM 552 O O . LYS A 1 77 ? -16.958 1.995 4.689 1.00 67.75 77 LYS A O 1
ATOM 557 N N . LYS A 1 78 ? -17.195 0.896 2.719 1.00 56.97 78 LYS A N 1
ATOM 558 C CA . LYS A 1 78 ? -18.525 1.409 2.371 1.00 56.97 78 LYS A CA 1
ATOM 559 C C . LYS A 1 78 ? -19.615 0.450 2.831 1.00 56.97 78 LYS A C 1
ATOM 561 O O . LYS A 1 78 ? -19.350 -0.771 2.815 1.00 56.97 78 LYS A O 1
#

Secondary structure (DSSP, 8-state):
-EEEEEEETTEEEEEEEETTEEEEEEEEEETTEEEEEEEETTTTEEEEEEEEEETTEEEEEEEEGGGTEEEEEEEE--

Nearest PDB structures (foldseek):
  4ggz-assembly4_D  TM=6.964E-01  e=3.002E-01  Bradyrhizobium diazoefficiens USDA 110
  5xna-assembly1_B  TM=6.233E-01  e=3.703E-01  Ramazzottius varieornatus
  5z4g-assembly2_B  TM=6.338E-01  e=6.589E-01  Ramazzottius varieornatus
  2vt8-assembly2_B  TM=7.174E-01  e=1.524E+00  Homo sapiens
  1sa8-assembly1_A  TM=5.780E-01  e=1.980E+00  Rattus norvegicus

Radius of gyration: 12.1 Å; Cα contacts (8 Å, |Δi|>4): 178; chains: 1; bounding box: 30×20×34 Å

Sequence (78 aa):
MELMIEQAGDELTGSVSGDVGNAPIMGKVENDMVTFSHVLPDYGVSVAYTGKLEGNTITGTVSFADGAATGNFRAQKK